Protein AF-A0A0A3IX57-F1 (afdb_monomer_lite)

Foldseek 3Di:
DAPPDDPCVVVVVVCVVVVPDDDYDHDPAAPDWDWDAADVVVPRHGIGTAQEHEHEAAAVCVVVVCVDPVNVVPVVVNCVVCVVGRYHYYYNHPCRVVD

Secondary structure (DSSP, 8-state):
--TT--S-HHHHHHHHHHT--------SS-SEEEEEPPBTTTTB-S-EEEEEEEEEES-HHHHHHTTSTTTTHHHHHHHHHHTTS-EEEEE--TTTT--

pLDDT: mean 89.58, std 8.58, range [55.81, 98.0]

Sequence (99 aa):
MDTREKVNDHILSYFQQKKIPYLIRGLKTGDYGCMIPANEELGIKRDIYLSSRIERKAHIDEITGNLQKDTKTAFENELIRSKDIPFTLIVEDQDGYGK

Organism: NCBI:txid1220589

Structure (mmCIF, N/CA/C/O backbone):
data_AF-A0A0A3IX57-F1
#
_entry.id   AF-A0A0A3IX57-F1
#
loop_
_atom_site.group_PDB
_atom_site.id
_atom_site.type_symbol
_atom_site.label_atom_id
_atom_site.label_alt_id
_atom_site.label_comp_id
_atom_site.label_asym_id
_atom_site.label_entity_id
_atom_site.label_seq_id
_atom_site.pdbx_PDB_ins_code
_atom_site.Cartn_x
_atom_site.Cartn_y
_atom_site.Cartn_z
_atom_site.occupancy
_atom_site.B_iso_or_equiv
_atom_site.auth_seq_id
_atom_site.auth_comp_id
_atom_site.auth_asym_id
_atom_site.auth_atom_id
_atom_site.pdbx_PDB_model_num
ATOM 1 N N . MET A 1 1 ? -7.888 0.432 -2.168 1.00 94.06 1 MET A N 1
ATOM 2 C CA . MET A 1 1 ? -7.143 0.211 -3.418 1.00 94.06 1 MET A CA 1
ATOM 3 C C . MET A 1 1 ? -7.237 1.471 -4.251 1.00 94.06 1 MET A C 1
ATOM 5 O O . MET A 1 1 ? -8.336 2.015 -4.354 1.00 94.06 1 MET A O 1
ATOM 9 N N . ASP A 1 2 ? -6.108 1.960 -4.754 1.00 95.06 2 ASP A N 1
ATOM 10 C CA . ASP A 1 2 ? -6.044 3.130 -5.624 1.00 95.06 2 ASP A CA 1
ATOM 11 C C . ASP A 1 2 ? -6.783 2.861 -6.938 1.00 95.06 2 ASP A C 1
ATOM 13 O O . ASP A 1 2 ? -6.747 1.762 -7.483 1.00 95.06 2 ASP A O 1
ATOM 17 N N . THR A 1 3 ? -7.478 3.873 -7.448 1.00 93.31 3 THR A N 1
ATOM 18 C CA . THR A 1 3 ? -8.233 3.794 -8.708 1.00 93.31 3 THR A CA 1
ATOM 19 C C . THR A 1 3 ? -7.352 3.621 -9.946 1.00 93.31 3 THR A C 1
ATOM 21 O O . THR A 1 3 ? -7.867 3.279 -11.006 1.00 93.31 3 THR A O 1
ATOM 24 N N . ARG A 1 4 ? -6.055 3.929 -9.847 1.00 91.31 4 ARG A N 1
ATOM 25 C CA . ARG A 1 4 ? -5.085 3.857 -10.945 1.00 91.31 4 ARG A CA 1
ATOM 26 C C . ARG A 1 4 ? -4.392 2.499 -11.027 1.00 91.31 4 ARG A C 1
ATOM 28 O O . ARG A 1 4 ? -3.751 2.252 -12.044 1.00 91.31 4 ARG A O 1
ATOM 35 N N . GLU A 1 5 ? -4.545 1.635 -10.024 1.00 89.06 5 GLU A N 1
ATOM 36 C CA . GLU A 1 5 ? -3.998 0.279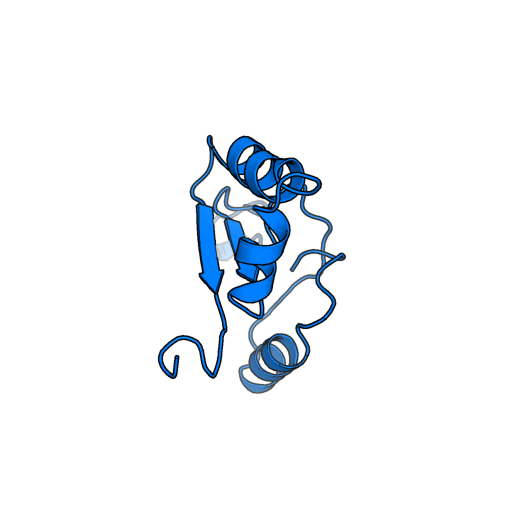 -10.063 1.00 89.06 5 GLU A CA 1
ATOM 37 C C . GLU A 1 5 ? -4.784 -0.556 -11.084 1.00 89.06 5 GLU A C 1
ATOM 39 O O . GLU A 1 5 ? -5.992 -0.756 -10.936 1.00 89.06 5 GLU A O 1
ATOM 44 N N . LYS A 1 6 ? -4.108 -1.013 -12.146 1.00 82.38 6 LYS A N 1
ATOM 45 C CA . LYS A 1 6 ? -4.748 -1.702 -13.286 1.00 82.38 6 LYS A CA 1
ATOM 46 C C . LYS A 1 6 ? -4.532 -3.211 -13.309 1.00 82.38 6 LYS A C 1
ATOM 48 O O . LYS A 1 6 ? -5.358 -3.915 -13.872 1.00 82.38 6 LYS A O 1
ATOM 53 N N . VAL A 1 7 ? -3.434 -3.704 -12.736 1.00 86.19 7 VAL A N 1
ATOM 54 C CA . VAL A 1 7 ? -3.052 -5.126 -12.784 1.00 86.19 7 VAL A CA 1
ATOM 55 C C . VAL A 1 7 ? -3.206 -5.731 -11.388 1.00 86.19 7 VAL A C 1
ATOM 57 O O . VAL A 1 7 ? -2.226 -6.056 -10.723 1.00 86.19 7 VAL A O 1
ATOM 60 N N . ASN A 1 8 ? -4.455 -5.827 -10.923 1.00 89.25 8 ASN A N 1
ATOM 61 C CA . ASN A 1 8 ? -4.805 -6.266 -9.564 1.00 89.25 8 ASN A CA 1
ATOM 62 C C . ASN A 1 8 ? -5.845 -7.397 -9.513 1.00 89.25 8 ASN A C 1
ATOM 64 O O . ASN A 1 8 ? -6.335 -7.720 -8.428 1.00 89.25 8 ASN A O 1
ATOM 68 N N . ASP A 1 9 ? -6.180 -8.009 -10.651 1.00 92.62 9 ASP A N 1
ATOM 69 C CA . ASP A 1 9 ? -7.244 -9.015 -10.744 1.00 92.62 9 ASP A CA 1
ATOM 70 C C . ASP A 1 9 ? -7.015 -10.203 -9.803 1.00 92.62 9 ASP A C 1
ATOM 72 O O . ASP A 1 9 ? -7.956 -10.690 -9.173 1.00 92.62 9 ASP A O 1
ATOM 76 N N . HIS A 1 10 ? -5.766 -10.653 -9.642 1.00 92.94 10 HIS A N 1
ATOM 77 C CA . HIS A 1 10 ? -5.406 -11.731 -8.715 1.00 92.94 10 HIS A CA 1
ATOM 78 C C . HIS A 1 10 ? -5.640 -11.340 -7.252 1.00 92.94 10 HIS A C 1
ATOM 80 O O . HIS A 1 10 ? -6.123 -12.154 -6.464 1.00 92.94 10 HIS A O 1
ATOM 86 N N . ILE A 1 11 ? -5.375 -10.083 -6.893 1.00 93.56 11 ILE A N 1
ATOM 87 C CA . ILE A 1 11 ? -5.601 -9.547 -5.544 1.00 93.56 11 ILE A CA 1
ATOM 88 C C . ILE A 1 11 ? -7.099 -9.404 -5.273 1.00 93.56 11 ILE A C 1
ATOM 90 O O . ILE A 1 11 ? -7.581 -9.828 -4.221 1.00 93.56 11 ILE A O 1
ATOM 94 N N . LEU A 1 12 ? -7.859 -8.858 -6.226 1.00 93.62 12 LEU A N 1
ATOM 95 C CA . LEU A 1 12 ? -9.315 -8.742 -6.112 1.00 93.62 12 LEU A CA 1
ATOM 96 C C . LEU A 1 12 ? -9.982 -10.114 -6.023 1.00 93.62 12 LEU A C 1
ATOM 98 O O . LEU A 1 12 ? -10.840 -10.321 -5.162 1.00 93.62 12 LEU A O 1
ATOM 102 N N . SER A 1 13 ? -9.541 -11.068 -6.843 1.00 96.31 13 SER A N 1
ATOM 103 C CA . SER A 1 13 ? -10.008 -12.456 -6.796 1.00 96.31 13 SER A CA 1
ATOM 104 C C . SER A 1 13 ? -9.742 -13.080 -5.426 1.00 96.31 13 SER A C 1
ATOM 106 O O . SER A 1 13 ? -10.622 -13.730 -4.858 1.00 96.31 13 SER A O 1
ATOM 108 N N . TYR A 1 14 ? -8.563 -12.834 -4.846 1.00 96.50 14 TYR A N 1
ATOM 109 C CA . TYR A 1 14 ? -8.233 -13.294 -3.499 1.00 96.50 14 TYR A CA 1
ATOM 110 C C . TYR A 1 14 ? -9.130 -12.653 -2.430 1.00 96.50 14 TYR A C 1
ATOM 112 O O . TYR A 1 14 ? -9.666 -13.358 -1.571 1.00 96.50 14 TYR A O 1
ATOM 120 N N . PHE A 1 15 ? -9.359 -11.336 -2.493 1.00 96.12 15 PHE A N 1
ATOM 121 C CA . PHE A 1 15 ? -10.260 -10.651 -1.562 1.00 96.12 15 PHE A CA 1
ATOM 122 C C . PHE A 1 15 ? -11.682 -11.198 -1.640 1.00 96.12 15 PHE A C 1
ATOM 124 O O . PHE A 1 15 ? -12.279 -11.483 -0.603 1.00 96.12 15 PHE A O 1
ATOM 131 N N . GLN A 1 16 ? -12.203 -11.427 -2.844 1.00 96.06 16 GLN A N 1
ATOM 132 C CA . GLN A 1 16 ? -13.523 -12.024 -3.044 1.00 96.06 16 GLN A CA 1
ATOM 133 C C . GLN A 1 16 ? -13.587 -13.452 -2.489 1.00 96.06 16 GLN A C 1
ATOM 135 O O . GLN A 1 16 ? -14.490 -13.768 -1.713 1.00 96.06 16 GLN A O 1
ATOM 140 N N . GLN A 1 17 ? -12.598 -14.295 -2.809 1.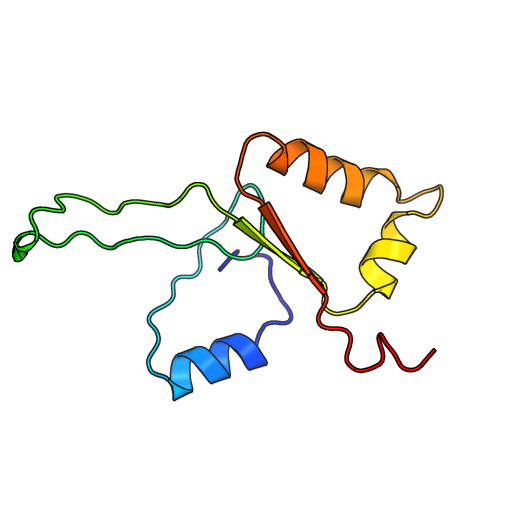00 98.00 17 GLN A N 1
ATOM 141 C CA . GLN A 1 17 ? -12.524 -15.677 -2.326 1.00 98.00 17 GLN A CA 1
ATOM 142 C C . GLN A 1 17 ? -12.512 -15.744 -0.793 1.00 98.00 17 GLN A C 1
ATOM 144 O O . GLN A 1 17 ? -13.170 -16.597 -0.194 1.00 98.00 17 GLN A O 1
ATOM 149 N N . LYS A 1 18 ? -11.764 -14.845 -0.147 1.00 97.88 18 LYS A N 1
ATOM 150 C CA . LYS A 1 18 ? -11.623 -14.790 1.314 1.00 97.88 18 LYS A CA 1
ATOM 151 C C . LYS A 1 18 ? -12.666 -13.910 1.999 1.00 97.88 18 LYS A C 1
ATOM 153 O O . LYS A 1 18 ? -12.640 -13.810 3.222 1.00 97.88 18 LYS A O 1
ATOM 158 N N . LYS A 1 19 ? -13.588 -13.308 1.239 1.00 97.19 19 LYS A N 1
ATOM 159 C CA . LYS A 1 19 ? -14.593 -12.350 1.730 1.00 97.19 19 LYS A CA 1
ATOM 160 C C . LYS A 1 19 ? -13.961 -11.194 2.518 1.00 97.19 19 LYS A C 1
ATOM 162 O O . LYS A 1 19 ? -14.512 -10.737 3.516 1.00 97.19 19 LYS A O 1
ATOM 167 N N . ILE A 1 20 ? -12.790 -10.737 2.077 1.00 96.25 20 ILE A N 1
ATOM 168 C CA . ILE A 1 20 ? -12.098 -9.587 2.656 1.00 96.25 20 ILE A CA 1
ATOM 169 C C . ILE A 1 20 ? -12.763 -8.323 2.100 1.00 96.25 20 ILE A C 1
ATOM 171 O O . ILE A 1 20 ? -12.784 -8.142 0.880 1.00 96.25 20 ILE A O 1
ATOM 175 N N . PRO A 1 21 ? -13.312 -7.443 2.953 1.00 94.94 21 PRO A N 1
ATOM 176 C CA . PRO A 1 21 ? -13.899 -6.197 2.493 1.00 94.94 21 PRO A CA 1
ATOM 177 C C . PRO A 1 21 ? -12.811 -5.282 1.929 1.00 94.94 21 PRO A C 1
ATOM 179 O O . PRO A 1 21 ? -11.741 -5.118 2.517 1.00 94.94 21 PRO A O 1
ATOM 182 N N . TYR A 1 22 ? -13.099 -4.656 0.795 1.00 95.19 22 TYR A N 1
ATOM 183 C CA . TYR A 1 22 ? -12.210 -3.690 0.167 1.00 95.19 22 TYR A CA 1
ATOM 184 C C . TYR A 1 22 ? -13.006 -2.529 -0.422 1.00 95.19 22 TYR A C 1
ATOM 186 O O . TYR A 1 22 ? -14.203 -2.627 -0.682 1.00 95.19 22 TYR A O 1
ATOM 194 N N . LEU A 1 23 ? -12.307 -1.421 -0.646 1.00 94.25 23 LEU A N 1
ATOM 195 C CA . LEU A 1 23 ? -12.842 -0.228 -1.288 1.00 94.25 23 LEU A CA 1
ATOM 196 C C . LEU A 1 23 ? -11.884 0.268 -2.364 1.00 94.25 23 LEU A C 1
ATOM 198 O O . LEU A 1 23 ? -10.658 0.187 -2.216 1.00 94.25 23 LEU A O 1
ATOM 202 N N . ILE A 1 24 ? -12.456 0.821 -3.426 1.00 94.12 24 ILE A N 1
ATOM 203 C CA . ILE A 1 24 ? -11.719 1.485 -4.497 1.00 94.12 24 ILE A CA 1
ATOM 204 C C . ILE A 1 24 ? -11.828 2.991 -4.258 1.00 94.12 24 ILE A C 1
ATOM 206 O O . ILE A 1 24 ? -12.927 3.531 -4.141 1.00 94.12 24 ILE A O 1
ATOM 210 N N . ARG A 1 25 ? -10.689 3.672 -4.129 1.00 93.31 25 ARG A N 1
ATOM 211 C CA . ARG A 1 25 ? -10.616 5.108 -3.838 1.00 93.31 25 ARG A CA 1
ATOM 212 C C . ARG A 1 25 ? -9.300 5.668 -4.349 1.00 93.31 25 ARG A C 1
ATOM 214 O O . ARG A 1 25 ? -8.263 5.075 -4.092 1.00 93.31 25 ARG A O 1
ATOM 221 N N . GLY A 1 26 ? -9.329 6.838 -4.981 1.00 93.62 26 GLY A N 1
ATOM 222 C CA . GLY A 1 26 ? -8.104 7.548 -5.346 1.00 93.62 26 GLY A CA 1
ATOM 223 C C . GLY A 1 26 ? -7.267 7.898 -4.112 1.00 93.62 26 GLY A C 1
ATOM 224 O O . GLY A 1 26 ? -7.754 8.545 -3.178 1.00 93.62 26 GLY A O 1
ATOM 225 N N . LEU A 1 27 ? -6.010 7.470 -4.107 1.00 91.81 27 LEU A N 1
ATOM 226 C CA . LEU A 1 27 ? -4.998 7.810 -3.119 1.00 91.81 27 LEU A CA 1
ATOM 227 C C . LEU A 1 27 ? -4.040 8.837 -3.732 1.00 91.81 27 LEU A C 1
ATOM 229 O O . LEU A 1 27 ? -3.820 8.890 -4.937 1.00 91.81 27 LEU A O 1
ATOM 233 N N . LYS A 1 28 ? -3.458 9.700 -2.896 1.00 88.50 28 LYS A N 1
ATOM 234 C CA . LYS A 1 28 ? -2.421 10.639 -3.363 1.00 88.50 28 LYS A CA 1
ATOM 235 C C . LYS A 1 28 ? -1.064 9.946 -3.559 1.00 88.50 28 LYS A C 1
ATOM 237 O O . LYS A 1 28 ? -0.296 10.358 -4.424 1.00 88.50 28 LYS A O 1
ATOM 242 N N . THR A 1 29 ? -0.807 8.897 -2.776 1.00 90.69 29 THR A N 1
ATOM 243 C CA . THR A 1 29 ? 0.447 8.130 -2.715 1.00 90.69 29 THR A CA 1
ATOM 244 C C . THR A 1 29 ? 0.129 6.686 -2.322 1.00 90.69 29 THR A C 1
ATOM 246 O O . THR A 1 29 ? -0.721 6.496 -1.441 1.00 90.69 29 THR A O 1
ATOM 249 N N . GLY A 1 30 ? 0.831 5.712 -2.912 1.00 92.75 30 GLY A N 1
ATOM 250 C CA . GLY A 1 30 ? 0.618 4.280 -2.696 1.00 92.75 30 GLY A CA 1
ATOM 251 C C . GLY A 1 30 ? -0.561 3.712 -3.486 1.00 92.75 30 GLY A C 1
ATOM 252 O O . GLY A 1 30 ? -1.518 4.430 -3.784 1.00 92.75 30 GLY A O 1
ATOM 253 N N . ASP A 1 31 ? -0.527 2.404 -3.722 1.00 94.69 31 ASP A N 1
ATOM 254 C CA . ASP A 1 31 ? -1.582 1.644 -4.406 1.00 94.69 31 ASP A CA 1
ATOM 255 C C . ASP A 1 31 ? -2.590 1.055 -3.415 1.00 94.69 31 ASP A C 1
ATOM 257 O O . ASP A 1 31 ? -3.790 0.932 -3.690 1.00 94.69 31 ASP A O 1
ATOM 261 N N . TYR A 1 32 ? -2.136 0.737 -2.201 1.00 95.81 32 TYR A N 1
ATOM 262 C CA . TYR A 1 32 ? -2.989 0.198 -1.150 1.00 95.81 32 TYR A CA 1
ATOM 263 C C . TYR A 1 32 ? -2.831 0.972 0.153 1.00 95.81 32 TYR A C 1
ATOM 265 O O . TYR A 1 32 ? -1.760 1.424 0.557 1.00 95.81 32 TYR A O 1
ATOM 273 N N . GLY A 1 33 ? -3.958 1.110 0.836 1.00 95.38 33 GLY A N 1
ATOM 274 C CA . GLY A 1 33 ? -4.060 1.651 2.178 1.00 95.38 33 GLY A CA 1
ATOM 275 C C . GLY A 1 33 ? -5.129 0.878 2.933 1.00 95.38 33 GLY A C 1
ATOM 276 O O . GLY A 1 33 ? -5.895 0.116 2.340 1.00 95.38 33 GLY A O 1
ATOM 277 N N . CYS A 1 34 ? -5.184 1.092 4.239 1.00 95.31 34 CYS A N 1
ATOM 278 C CA . CYS A 1 34 ? -6.139 0.436 5.117 1.00 95.31 34 CYS A CA 1
ATOM 279 C C . CYS A 1 34 ? -7.001 1.481 5.827 1.00 95.31 34 CYS A C 1
ATOM 281 O O . CYS A 1 34 ? -6.556 2.604 6.099 1.00 95.31 34 CYS A O 1
ATOM 283 N N . MET A 1 35 ? -8.239 1.103 6.122 1.00 95.56 35 MET A N 1
ATOM 284 C CA . MET A 1 35 ? -9.114 1.872 6.985 1.00 95.56 35 MET A CA 1
ATOM 285 C C . MET A 1 35 ? -9.799 0.963 7.991 1.00 95.56 35 MET A C 1
ATOM 287 O O . MET A 1 35 ? -10.100 -0.193 7.698 1.00 95.56 35 MET A O 1
ATOM 291 N N . ILE A 1 36 ? -10.078 1.525 9.156 1.00 95.50 36 ILE A N 1
ATOM 292 C CA . ILE A 1 36 ? -10.945 0.921 10.155 1.00 95.50 36 ILE A CA 1
ATOM 293 C C . ILE A 1 36 ? -12.320 1.574 9.971 1.00 95.50 36 ILE A C 1
ATOM 295 O O . ILE A 1 36 ? -12.399 2.805 10.064 1.00 95.50 36 ILE A O 1
ATOM 299 N N . PRO A 1 37 ? -13.376 0.805 9.655 1.00 95.88 37 PRO A N 1
ATOM 300 C CA . PRO A 1 37 ? -14.712 1.361 9.488 1.00 95.88 37 PRO A CA 1
ATOM 301 C C . PRO A 1 37 ? -15.250 1.892 10.818 1.00 95.88 37 PRO A C 1
ATOM 303 O O . PRO A 1 37 ? -14.877 1.404 11.890 1.00 95.88 37 PRO A O 1
ATOM 306 N N . ALA A 1 38 ? -16.149 2.872 10.745 1.00 96.62 38 ALA A N 1
ATOM 307 C CA . ALA A 1 38 ? -16.940 3.270 11.900 1.00 96.62 38 ALA A CA 1
ATOM 308 C C . ALA A 1 38 ? -17.663 2.054 12.510 1.00 96.62 38 ALA A C 1
ATOM 310 O O . ALA A 1 38 ? -18.196 1.200 11.801 1.00 96.62 38 ALA A O 1
ATOM 311 N N . ASN A 1 39 ? -17.669 1.982 13.835 1.00 96.81 39 ASN A N 1
ATOM 312 C CA . ASN A 1 39 ? -18.338 0.948 14.607 1.00 96.81 39 ASN A CA 1
ATOM 313 C C . ASN A 1 39 ? -18.732 1.537 15.969 1.00 96.81 39 ASN A C 1
ATOM 315 O O . ASN A 1 39 ? -17.885 1.705 16.848 1.00 96.81 39 ASN A O 1
ATOM 319 N N . GLU A 1 40 ? -20.012 1.872 16.131 1.00 95.12 40 GLU A N 1
ATOM 320 C CA . GLU A 1 40 ? -20.530 2.497 17.352 1.00 95.12 40 GLU A CA 1
ATOM 321 C C . GLU A 1 40 ? -20.438 1.581 18.576 1.00 95.12 40 GLU A C 1
ATOM 323 O O . GLU A 1 40 ? -20.120 2.066 19.661 1.00 95.12 40 GLU A O 1
ATOM 328 N N . GLU A 1 41 ? -20.627 0.268 18.401 1.00 96.81 41 GLU A N 1
ATOM 329 C CA . GLU A 1 41 ? -20.529 -0.723 19.483 1.00 96.81 41 GLU A CA 1
ATOM 330 C C . GLU A 1 41 ? -19.125 -0.746 20.101 1.00 96.81 41 GLU A C 1
ATOM 332 O O . GLU A 1 41 ? -18.968 -0.898 21.310 1.00 96.81 41 GLU A O 1
ATOM 337 N N . LEU A 1 42 ? -18.098 -0.533 19.273 1.00 95.50 42 LEU A N 1
ATOM 338 C CA . LEU A 1 42 ? -16.698 -0.434 19.694 1.00 95.50 42 LEU A CA 1
ATOM 339 C C . LEU A 1 42 ? -16.252 1.011 19.985 1.00 95.50 42 LEU A C 1
ATOM 341 O O . LEU A 1 42 ? -15.070 1.257 20.228 1.00 95.50 42 LEU A O 1
ATOM 345 N N . GLY A 1 43 ? -17.165 1.988 19.944 1.00 96.19 43 GLY A N 1
ATOM 346 C CA . GLY A 1 43 ? -16.876 3.403 20.201 1.00 96.19 43 GLY A CA 1
ATOM 347 C C . GLY A 1 43 ? -16.149 4.143 19.066 1.00 96.19 43 GLY A C 1
ATOM 348 O O . GLY A 1 43 ? -15.708 5.282 19.247 1.00 96.19 43 GLY A O 1
ATOM 349 N N . ILE A 1 44 ? -16.033 3.542 17.880 1.00 96.50 44 ILE A N 1
ATOM 350 C CA . ILE A 1 44 ? -15.384 4.125 16.701 1.00 96.50 44 ILE A CA 1
ATOM 351 C C . ILE A 1 44 ? -16.417 4.948 15.923 1.00 96.50 44 ILE A C 1
ATOM 353 O O . ILE A 1 44 ? -17.122 4.452 15.052 1.00 96.50 44 ILE A O 1
ATOM 357 N N . LYS A 1 45 ? -16.502 6.244 16.224 1.00 96.44 45 LYS A N 1
ATOM 358 C CA . LYS A 1 45 ? -17.554 7.138 15.693 1.00 96.44 45 LYS A CA 1
ATOM 359 C C . LYS A 1 45 ? -17.434 7.501 14.207 1.00 96.44 45 LYS A C 1
ATOM 361 O O . LYS A 1 45 ? -18.313 8.164 13.670 1.00 96.44 45 LYS A O 1
ATOM 366 N N . ARG A 1 46 ? -16.313 7.180 13.563 1.00 96.31 46 ARG A N 1
ATOM 367 C CA . ARG A 1 46 ? -16.035 7.531 12.165 1.00 96.31 46 ARG A CA 1
ATOM 368 C C . ARG A 1 46 ? -15.002 6.594 11.578 1.00 96.31 46 ARG A C 1
ATOM 370 O O . ARG A 1 46 ? -14.192 6.034 12.309 1.00 96.31 46 ARG A O 1
ATOM 377 N N . ASP A 1 47 ? -14.960 6.552 10.260 1.00 96.44 47 ASP A N 1
ATOM 378 C CA . ASP A 1 47 ? -13.902 5.885 9.520 1.00 96.44 47 ASP A CA 1
ATOM 379 C C . ASP A 1 47 ? -12.522 6.458 9.873 1.00 96.44 47 ASP A C 1
ATOM 381 O O . ASP A 1 47 ? -12.285 7.675 9.822 1.00 96.44 47 ASP A O 1
ATOM 385 N N . ILE A 1 48 ? -11.591 5.569 10.210 1.00 96.19 48 ILE A N 1
ATOM 386 C CA . ILE A 1 48 ? -10.202 5.907 10.510 1.00 96.19 48 ILE A CA 1
ATOM 387 C C . ILE A 1 48 ? -9.338 5.397 9.366 1.00 96.19 48 ILE A C 1
ATOM 389 O O . ILE A 1 48 ? -9.114 4.199 9.216 1.00 96.19 48 ILE A O 1
ATOM 393 N N . TYR A 1 49 ? -8.822 6.321 8.562 1.00 94.31 49 TYR A N 1
ATOM 394 C CA . TYR A 1 49 ? -7.874 6.006 7.501 1.00 94.31 49 TYR A CA 1
ATOM 395 C C . TYR A 1 49 ? -6.465 5.985 8.076 1.00 94.31 49 TYR A C 1
ATOM 397 O O . TYR A 1 49 ? -6.002 6.988 8.622 1.00 94.31 49 TYR A O 1
ATOM 405 N N . LEU A 1 50 ? -5.777 4.855 7.935 1.00 94.56 50 LEU A N 1
ATOM 406 C CA . LEU A 1 50 ? -4.392 4.742 8.373 1.00 94.56 50 LEU A CA 1
ATOM 407 C C . LEU A 1 50 ? -3.487 5.546 7.433 1.00 94.56 50 LEU A C 1
ATOM 409 O O . LEU A 1 50 ? -3.762 5.658 6.233 1.00 94.56 50 LEU A O 1
ATOM 413 N N . SER A 1 51 ? -2.412 6.123 7.968 1.00 93.19 51 SER A N 1
ATOM 414 C CA . SER A 1 51 ? -1.415 6.852 7.173 1.00 93.19 51 SER A CA 1
ATOM 415 C C . SER A 1 51 ? -0.551 5.908 6.338 1.00 93.19 51 SER A C 1
ATOM 417 O O . SER A 1 51 ? -0.105 6.306 5.266 1.00 93.19 51 SER A O 1
ATOM 419 N N . SER A 1 52 ? -0.370 4.662 6.790 1.00 94.38 52 SER A N 1
ATOM 420 C CA . SER A 1 52 ? 0.481 3.678 6.128 1.00 94.38 52 SER A CA 1
ATOM 421 C C . SER A 1 52 ? 0.031 3.371 4.702 1.00 94.38 52 SER A C 1
ATOM 423 O O . SER A 1 52 ? -1.172 3.276 4.418 1.00 94.38 52 SER A O 1
ATOM 425 N N . ARG A 1 53 ? 0.997 3.193 3.804 1.00 95.25 53 ARG A N 1
ATOM 426 C CA . ARG A 1 53 ? 0.762 2.877 2.394 1.00 95.25 53 ARG A CA 1
ATOM 427 C C . ARG A 1 53 ? 1.618 1.710 1.939 1.00 95.25 53 ARG A C 1
ATOM 429 O O . ARG A 1 53 ? 2.758 1.562 2.371 1.00 95.25 53 ARG A O 1
ATOM 436 N N . ILE A 1 54 ? 1.043 0.921 1.044 1.00 95.56 54 ILE A N 1
ATOM 437 C CA . ILE A 1 54 ? 1.751 -0.094 0.278 1.00 95.56 54 ILE A CA 1
ATOM 438 C C . ILE A 1 54 ? 1.803 0.392 -1.166 1.00 95.56 54 ILE A C 1
ATOM 440 O O . ILE A 1 54 ? 0.773 0.767 -1.727 1.00 95.56 54 ILE A O 1
ATOM 444 N N . GLU A 1 55 ? 2.996 0.379 -1.734 1.00 94.12 55 GLU A N 1
ATOM 445 C CA . GLU A 1 55 ? 3.250 0.522 -3.163 1.00 94.12 55 GLU A CA 1
ATOM 446 C C . GLU A 1 55 ? 3.570 -0.860 -3.717 1.00 94.12 55 GLU A C 1
ATOM 448 O O . GLU A 1 55 ? 4.402 -1.578 -3.151 1.00 94.12 55 GLU A O 1
ATOM 453 N N . ARG A 1 56 ? 2.906 -1.241 -4.800 1.00 93.56 56 ARG A N 1
ATOM 454 C CA . ARG A 1 56 ? 3.091 -2.528 -5.455 1.00 93.56 56 ARG A CA 1
ATOM 455 C C . ARG A 1 56 ? 3.732 -2.292 -6.815 1.00 93.56 56 ARG A C 1
ATOM 457 O O . ARG A 1 56 ? 3.251 -1.491 -7.601 1.00 93.56 56 ARG A O 1
ATOM 464 N N . LYS A 1 57 ? 4.790 -3.037 -7.116 1.00 90.56 57 LYS A N 1
ATOM 465 C CA . LYS A 1 57 ? 5.347 -3.146 -8.469 1.00 90.56 57 LYS A CA 1
ATOM 466 C C . LYS A 1 57 ? 5.204 -4.591 -8.923 1.00 90.56 57 LYS A C 1
ATOM 468 O O . LYS A 1 57 ? 5.527 -5.503 -8.158 1.00 90.56 57 LYS A O 1
ATOM 473 N N . ALA A 1 58 ? 4.696 -4.815 -10.133 1.00 88.56 58 ALA A N 1
ATOM 474 C CA . ALA A 1 58 ? 4.466 -6.172 -10.619 1.00 88.56 58 ALA A CA 1
ATOM 475 C C . ALA A 1 58 ? 5.787 -6.874 -10.964 1.00 88.56 58 ALA A C 1
ATOM 477 O O . ALA A 1 58 ? 5.886 -8.082 -10.808 1.00 88.56 58 ALA A O 1
ATOM 478 N N . HIS A 1 59 ? 6.814 -6.123 -11.373 1.00 87.88 59 HIS A N 1
ATOM 479 C CA . HIS A 1 59 ? 8.128 -6.666 -11.732 1.00 87.88 59 HIS A CA 1
ATOM 480 C C . HIS A 1 59 ? 9.264 -5.739 -11.283 1.00 87.88 59 HIS A C 1
ATOM 482 O O . HIS A 1 59 ? 9.077 -4.523 -11.177 1.00 87.88 59 HIS A O 1
ATOM 488 N N . ILE A 1 60 ? 10.474 -6.282 -11.078 1.00 88.12 60 ILE A N 1
ATOM 489 C CA . ILE A 1 60 ? 11.659 -5.461 -10.755 1.00 88.12 60 ILE A CA 1
ATOM 490 C C . ILE A 1 60 ? 12.010 -4.495 -11.895 1.00 88.12 60 ILE A C 1
ATOM 492 O O . ILE A 1 60 ? 12.549 -3.407 -11.671 1.00 88.12 60 ILE A O 1
ATOM 496 N N . ASP A 1 61 ? 11.654 -4.875 -13.121 1.00 86.81 61 ASP A N 1
ATOM 497 C CA . ASP A 1 61 ? 11.908 -4.111 -14.334 1.00 86.81 61 ASP A CA 1
ATOM 498 C C . ASP A 1 61 ? 11.175 -2.753 -14.333 1.00 86.81 61 ASP A C 1
ATOM 500 O O . ASP A 1 61 ? 11.674 -1.792 -14.915 1.00 86.81 61 ASP A O 1
ATOM 504 N N . GLU A 1 62 ? 10.066 -2.607 -13.595 1.00 82.88 62 GLU A N 1
ATOM 505 C CA . GLU A 1 62 ? 9.400 -1.308 -13.408 1.00 82.88 62 GLU A CA 1
ATOM 506 C C . GLU A 1 62 ? 10.255 -0.330 -12.597 1.00 82.88 62 GLU A C 1
ATOM 508 O O . GLU A 1 62 ? 10.295 0.868 -12.878 1.00 82.88 62 GLU A O 1
ATOM 513 N N . ILE A 1 63 ? 10.964 -0.834 -11.586 1.00 85.94 63 ILE A N 1
ATOM 514 C CA . ILE A 1 63 ? 11.855 -0.012 -10.767 1.00 85.94 63 ILE A CA 1
ATOM 515 C C . ILE A 1 63 ? 13.101 0.328 -11.580 1.00 85.94 63 ILE A C 1
ATOM 517 O O . ILE A 1 63 ? 13.469 1.496 -11.677 1.00 85.94 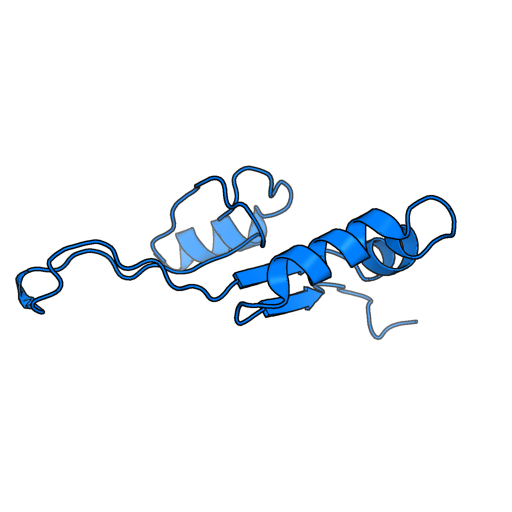63 ILE A O 1
ATOM 521 N N . THR A 1 64 ? 13.737 -0.667 -12.205 1.00 85.12 64 THR A N 1
ATOM 522 C CA . THR A 1 64 ? 14.968 -0.434 -12.980 1.00 85.12 64 THR A CA 1
ATOM 523 C C . THR A 1 64 ? 14.721 0.452 -14.203 1.00 85.12 64 THR A C 1
ATOM 525 O O . THR A 1 64 ? 15.529 1.339 -14.482 1.00 85.12 64 THR A O 1
ATOM 528 N N . GLY A 1 65 ? 13.583 0.291 -14.885 1.00 82.38 65 GLY A N 1
ATOM 529 C CA . GLY A 1 65 ? 13.152 1.144 -15.990 1.00 82.38 65 GLY A CA 1
ATOM 530 C C . GLY A 1 65 ? 12.938 2.594 -15.563 1.00 82.38 65 GLY A C 1
ATOM 531 O O . GLY A 1 65 ? 13.337 3.505 -16.283 1.00 82.38 65 GLY A O 1
ATOM 532 N N . ASN A 1 66 ? 12.408 2.824 -14.359 1.00 79.19 66 ASN A N 1
ATOM 533 C CA . ASN A 1 66 ? 12.240 4.158 -13.776 1.00 79.19 66 ASN A CA 1
ATOM 534 C C . ASN A 1 66 ? 13.513 4.732 -13.141 1.00 79.19 66 ASN A C 1
ATOM 536 O O . ASN A 1 66 ? 13.467 5.842 -12.629 1.00 79.19 66 ASN A O 1
ATOM 540 N N . LEU A 1 67 ? 14.638 4.012 -13.156 1.00 78.94 67 LEU A N 1
ATOM 541 C CA . LEU A 1 67 ? 15.950 4.507 -12.717 1.00 78.94 67 LEU A CA 1
ATOM 542 C C . LEU A 1 67 ? 16.864 4.880 -13.897 1.00 78.94 67 LEU A C 1
ATOM 544 O O . LEU A 1 67 ? 17.989 5.344 -13.688 1.00 78.94 67 LEU A O 1
ATOM 548 N N . GLN A 1 68 ? 16.395 4.705 -15.136 1.00 78.25 68 GLN A N 1
ATOM 549 C CA . GLN A 1 68 ? 17.108 5.131 -16.340 1.00 78.25 68 GLN A CA 1
ATOM 550 C C . GLN A 1 68 ? 17.167 6.667 -16.427 1.00 78.25 68 GLN A C 1
ATOM 552 O O . GLN A 1 68 ? 16.339 7.373 -15.847 1.00 78.25 68 GLN A O 1
ATOM 557 N N . LYS A 1 69 ? 18.173 7.203 -17.140 1.00 63.59 69 LYS A N 1
ATOM 558 C CA . LYS A 1 69 ? 18.504 8.646 -17.156 1.00 63.59 69 LYS A CA 1
ATOM 559 C C . LYS A 1 69 ? 17.308 9.564 -17.440 1.00 63.59 69 LYS A C 1
ATOM 561 O O . LYS A 1 69 ? 17.245 10.637 -16.848 1.00 63.59 69 LYS A O 1
ATOM 566 N N . ASP A 1 70 ? 16.368 9.126 -18.273 1.00 68.31 70 ASP A N 1
ATOM 567 C CA . ASP A 1 70 ? 15.262 9.960 -18.756 1.00 68.31 70 ASP A CA 1
ATOM 568 C C . ASP A 1 70 ? 13.947 9.777 -17.964 1.00 68.31 70 ASP A C 1
ATOM 570 O O . ASP A 1 70 ? 13.017 10.565 -18.117 1.00 68.31 70 ASP A O 1
ATOM 574 N N . THR A 1 71 ? 13.867 8.778 -17.076 1.00 68.44 71 THR A N 1
ATOM 575 C CA . THR A 1 71 ? 12.659 8.406 -16.299 1.00 68.44 71 THR A CA 1
ATOM 576 C C . THR A 1 71 ? 12.868 8.443 -14.780 1.00 68.44 71 THR A C 1
ATOM 578 O O . THR A 1 71 ? 11.901 8.304 -14.026 1.00 68.44 71 THR A O 1
ATOM 581 N N . LYS A 1 72 ? 14.106 8.714 -14.329 1.00 67.50 72 L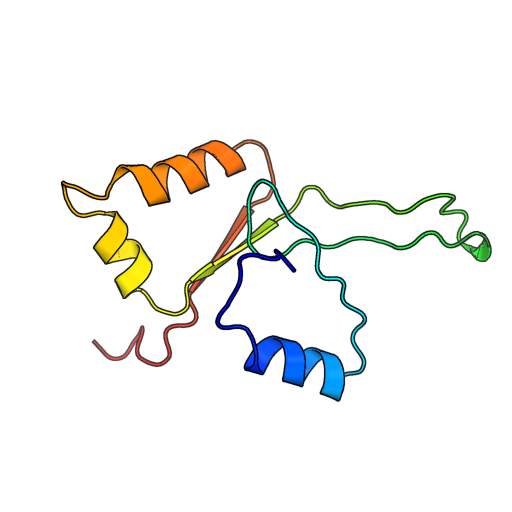YS A N 1
ATOM 582 C CA . LYS A 1 72 ? 14.570 8.716 -12.924 1.00 67.50 72 LYS A CA 1
ATOM 583 C C . LYS A 1 72 ? 13.635 9.404 -11.928 1.00 67.50 72 LYS A C 1
ATOM 585 O O . LYS A 1 72 ? 13.521 8.998 -10.773 1.00 67.50 72 LYS A O 1
ATOM 590 N N . THR A 1 73 ? 12.963 10.462 -12.367 1.00 77.31 73 THR A N 1
ATOM 591 C CA . THR A 1 73 ? 12.149 11.309 -11.495 1.00 77.31 73 THR A CA 1
ATOM 592 C C . THR A 1 73 ? 10.856 10.637 -11.040 1.00 77.31 73 THR A C 1
ATOM 594 O O . THR A 1 73 ? 10.340 11.007 -9.990 1.00 77.31 73 THR A O 1
ATOM 597 N N . ALA A 1 74 ? 10.314 9.658 -11.770 1.00 79.56 74 ALA A N 1
ATOM 598 C CA . ALA A 1 74 ? 9.024 9.056 -11.430 1.00 79.56 74 ALA A CA 1
ATOM 599 C C . ALA A 1 74 ? 9.081 8.309 -10.087 1.00 79.56 74 ALA A C 1
ATOM 601 O O . ALA A 1 74 ? 8.325 8.636 -9.168 1.00 79.56 74 ALA A O 1
ATOM 602 N N . PHE A 1 75 ? 10.039 7.388 -9.955 1.00 82.56 75 PHE A N 1
ATOM 603 C CA . PHE A 1 75 ? 10.232 6.597 -8.740 1.00 82.56 75 PHE A CA 1
ATOM 604 C C . PHE A 1 75 ? 10.727 7.453 -7.566 1.00 82.56 75 PHE A C 1
ATOM 606 O O . PHE A 1 75 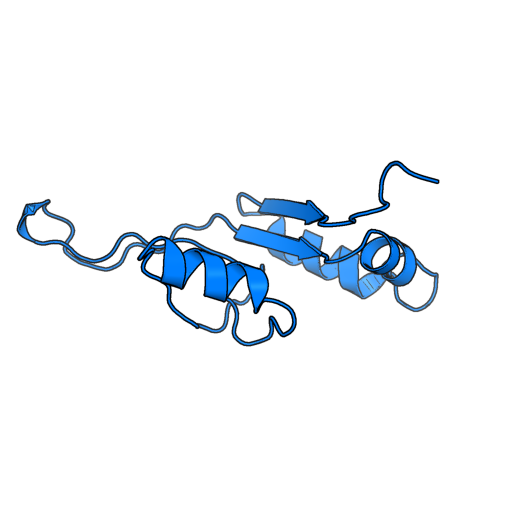? 10.223 7.343 -6.451 1.00 82.56 75 PHE A O 1
ATOM 613 N N . GLU A 1 76 ? 11.650 8.391 -7.806 1.00 85.31 76 GLU A N 1
ATOM 614 C CA . GLU A 1 76 ? 12.100 9.321 -6.761 1.00 85.31 76 GLU A CA 1
ATOM 615 C C . GLU A 1 76 ? 10.947 10.181 -6.226 1.00 85.31 76 GLU A C 1
ATOM 617 O O . GLU A 1 76 ? 10.806 10.353 -5.016 1.00 85.31 76 GLU A O 1
ATOM 622 N N . ASN A 1 77 ? 10.072 10.679 -7.104 1.00 87.12 77 ASN A N 1
ATOM 623 C CA . ASN A 1 77 ? 8.911 11.458 -6.691 1.00 87.12 77 ASN A CA 1
ATOM 624 C C . ASN A 1 77 ? 7.903 10.624 -5.883 1.00 87.12 77 ASN A C 1
ATOM 626 O O . ASN A 1 77 ? 7.237 11.176 -5.006 1.00 87.12 77 ASN A O 1
ATOM 630 N N . GLU A 1 78 ? 7.770 9.321 -6.152 1.00 85.00 78 GLU A N 1
ATOM 631 C CA . GLU A 1 78 ? 6.974 8.407 -5.318 1.00 85.00 78 GLU A CA 1
ATOM 632 C C . GLU A 1 78 ? 7.539 8.329 -3.897 1.00 85.00 78 GLU A C 1
ATOM 634 O O . GLU A 1 78 ? 6.797 8.568 -2.941 1.00 85.00 78 GLU A O 1
ATOM 639 N N . LEU A 1 79 ? 8.851 8.115 -3.764 1.00 88.56 79 LEU A N 1
ATOM 640 C CA . LEU A 1 79 ? 9.537 8.066 -2.469 1.00 88.56 79 LEU A CA 1
ATOM 641 C C . LEU A 1 79 ? 9.470 9.405 -1.716 1.00 88.56 79 LEU A C 1
ATOM 643 O O . LEU A 1 79 ? 9.234 9.442 -0.511 1.00 88.56 79 LEU A O 1
ATOM 647 N N . ILE A 1 80 ? 9.616 10.532 -2.417 1.00 91.12 80 ILE A N 1
ATOM 648 C CA . ILE A 1 80 ? 9.502 11.867 -1.811 1.00 91.12 80 ILE A CA 1
ATOM 649 C C . ILE A 1 80 ? 8.087 12.103 -1.274 1.00 91.12 80 ILE A C 1
ATOM 651 O O . ILE A 1 80 ? 7.928 12.661 -0.188 1.00 91.12 80 ILE A O 1
ATOM 655 N N . ARG A 1 81 ? 7.049 11.675 -2.005 1.00 89.12 81 ARG A N 1
ATOM 656 C CA . ARG A 1 81 ? 5.652 11.794 -1.558 1.00 89.12 81 ARG A CA 1
ATOM 657 C C . ARG A 1 81 ? 5.325 10.882 -0.375 1.00 89.12 81 ARG A C 1
ATOM 659 O O . ARG A 1 81 ? 4.341 11.153 0.313 1.00 89.12 81 ARG A O 1
ATOM 666 N N . SER A 1 82 ? 6.085 9.809 -0.162 1.00 91.19 82 SER A N 1
ATOM 667 C CA . SER A 1 82 ? 5.865 8.856 0.929 1.00 91.19 82 SER A CA 1
ATOM 668 C C . SER A 1 82 ? 6.796 9.042 2.129 1.00 91.19 82 SER A C 1
ATOM 670 O O . SER A 1 82 ? 6.586 8.397 3.151 1.00 91.19 82 SER A O 1
ATOM 672 N N . LYS A 1 83 ? 7.767 9.961 2.057 1.00 92.44 83 LYS A N 1
ATOM 673 C CA . LYS A 1 83 ? 8.820 10.151 3.072 1.00 92.44 83 LYS A CA 1
ATOM 674 C C . LYS A 1 83 ? 8.325 10.344 4.516 1.00 92.44 83 LYS A C 1
ATOM 676 O O . LYS A 1 83 ? 9.030 9.979 5.449 1.00 92.44 83 LYS A O 1
ATOM 681 N N . ASP A 1 84 ? 7.135 10.923 4.695 1.00 93.81 84 ASP A N 1
ATOM 682 C CA . ASP A 1 84 ? 6.578 11.290 6.007 1.00 93.81 84 ASP A CA 1
ATOM 683 C C . ASP A 1 84 ? 5.512 10.292 6.507 1.00 93.81 84 ASP A C 1
ATOM 685 O O . ASP A 1 84 ? 4.807 10.558 7.482 1.00 93.81 84 ASP A O 1
ATOM 689 N N . ILE A 1 85 ? 5.347 9.149 5.832 1.00 93.44 85 ILE A N 1
ATOM 690 C CA . ILE A 1 85 ? 4.375 8.114 6.201 1.00 93.44 85 ILE A CA 1
ATOM 691 C C . ILE A 1 85 ? 5.034 6.732 6.248 1.00 93.44 85 ILE A C 1
ATOM 693 O O . ILE A 1 85 ? 5.996 6.485 5.524 1.00 93.44 85 ILE A O 1
ATOM 697 N N . PRO A 1 86 ? 4.508 5.785 7.048 1.00 95.31 86 PRO A N 1
ATOM 698 C CA . PRO A 1 86 ? 4.934 4.397 6.943 1.00 95.31 86 PRO A CA 1
ATOM 699 C C . PRO A 1 86 ? 4.653 3.878 5.528 1.00 95.31 86 PRO A C 1
ATOM 701 O O . PRO A 1 86 ? 3.501 3.813 5.095 1.00 95.31 86 PRO A O 1
ATOM 704 N N . PHE A 1 87 ? 5.708 3.540 4.799 1.00 94.50 87 PHE A N 1
ATOM 705 C CA . PHE A 1 87 ? 5.631 3.170 3.393 1.00 94.50 87 PHE A CA 1
ATOM 706 C C . PHE A 1 87 ? 6.306 1.822 3.173 1.00 94.50 87 PHE A C 1
ATOM 708 O O . PHE A 1 87 ? 7.444 1.610 3.592 1.00 94.50 87 PHE A O 1
ATOM 715 N N . THR A 1 88 ? 5.599 0.905 2.522 1.00 95.38 88 THR A N 1
ATOM 716 C CA . THR A 1 88 ? 6.097 -0.432 2.199 1.00 95.38 88 THR A CA 1
ATOM 717 C C . THR A 1 88 ? 6.051 -0.631 0.695 1.00 95.38 88 THR A C 1
ATOM 719 O O . THR A 1 88 ? 4.986 -0.539 0.095 1.00 95.38 88 THR A O 1
ATOM 722 N N . LEU A 1 89 ? 7.202 -0.922 0.096 1.00 93.31 89 LEU A N 1
ATOM 723 C CA . LEU A 1 89 ? 7.308 -1.315 -1.304 1.00 93.31 89 LEU A CA 1
ATOM 724 C C . LEU A 1 89 ? 7.282 -2.843 -1.397 1.00 93.31 89 LEU A C 1
ATOM 726 O O . LEU A 1 89 ? 8.089 -3.510 -0.751 1.00 93.31 89 LEU A O 1
ATOM 730 N N . ILE A 1 90 ? 6.368 -3.385 -2.197 1.00 93.38 90 ILE A N 1
ATOM 731 C CA . ILE A 1 90 ? 6.260 -4.814 -2.498 1.00 93.38 90 ILE A CA 1
ATOM 732 C C . ILE A 1 90 ? 6.529 -5.007 -3.988 1.00 93.38 90 ILE A C 1
ATOM 734 O O . ILE A 1 90 ? 5.916 -4.344 -4.822 1.00 93.38 90 ILE A O 1
ATOM 738 N N . VAL A 1 91 ? 7.439 -5.924 -4.313 1.00 92.00 91 VAL A N 1
ATOM 739 C CA . VAL A 1 91 ? 7.762 -6.301 -5.693 1.00 92.00 91 VAL A CA 1
ATOM 740 C C . VAL A 1 91 ? 7.321 -7.745 -5.904 1.00 92.00 91 VAL A C 1
ATOM 742 O O . VAL A 1 91 ? 7.834 -8.645 -5.243 1.00 92.00 91 VAL A O 1
ATOM 745 N N . GLU A 1 92 ? 6.356 -7.961 -6.796 1.00 89.81 92 GLU A N 1
ATOM 746 C CA . GLU A 1 92 ? 5.763 -9.277 -7.085 1.00 89.81 92 GLU A CA 1
ATOM 747 C C . GLU A 1 92 ? 6.406 -9.945 -8.308 1.00 89.81 92 GLU A C 1
ATOM 749 O O . GLU A 1 92 ? 5.719 -10.451 -9.192 1.00 89.81 92 GLU A O 1
ATOM 754 N N . ASP A 1 93 ? 7.737 -9.957 -8.366 1.00 87.81 93 ASP A N 1
ATOM 755 C CA . ASP A 1 93 ? 8.443 -10.545 -9.500 1.00 87.81 93 ASP A CA 1
ATOM 756 C C . ASP A 1 93 ? 8.545 -12.071 -9.362 1.00 87.81 93 ASP A C 1
ATOM 758 O O . ASP A 1 93 ? 9.312 -12.584 -8.541 1.00 87.81 93 ASP A O 1
ATOM 762 N N . GLN A 1 94 ? 7.767 -12.797 -10.170 1.00 83.25 94 GLN A N 1
ATOM 763 C CA . GLN A 1 94 ? 7.741 -14.262 -10.181 1.00 83.25 94 GLN A CA 1
ATOM 764 C C . GLN A 1 94 ? 9.121 -14.873 -10.479 1.00 83.25 94 GLN A C 1
ATOM 766 O O . GLN A 1 94 ? 9.452 -15.918 -9.918 1.00 83.25 94 GLN A O 1
ATOM 771 N N . ASP A 1 95 ? 9.935 -14.191 -11.289 1.00 83.62 95 ASP A N 1
ATOM 772 C CA . ASP A 1 95 ? 11.277 -14.623 -11.684 1.00 83.62 95 ASP A CA 1
ATOM 773 C C . ASP A 1 95 ? 12.377 -13.803 -10.985 1.00 83.62 95 ASP A C 1
ATOM 775 O O . ASP A 1 95 ? 13.554 -13.889 -11.343 1.00 83.62 95 ASP A O 1
ATOM 779 N N . GLY A 1 96 ? 12.030 -13.021 -9.954 1.00 71.88 96 GLY A N 1
ATOM 780 C CA . GLY A 1 96 ? 12.926 -12.040 -9.329 1.00 71.88 96 GLY A CA 1
ATOM 781 C C . GLY A 1 96 ? 14.215 -12.617 -8.727 1.00 71.88 96 GLY A C 1
ATOM 782 O O . GLY A 1 96 ? 15.197 -11.893 -8.579 1.00 71.88 96 GLY A O 1
ATOM 783 N N . TYR A 1 97 ? 14.232 -13.916 -8.413 1.00 68.25 97 TYR A N 1
ATOM 784 C CA . TYR A 1 97 ? 15.406 -14.642 -7.903 1.00 68.25 97 TYR A CA 1
ATOM 785 C C . TYR A 1 97 ? 16.052 -15.577 -8.940 1.00 68.25 97 TYR A C 1
ATOM 787 O O . TYR A 1 97 ? 17.007 -16.277 -8.612 1.00 68.25 97 TYR A O 1
ATOM 795 N N . GLY A 1 98 ? 15.517 -15.632 -10.163 1.00 66.31 98 GLY A N 1
ATOM 796 C CA . GLY A 1 98 ? 15.934 -16.558 -11.219 1.00 66.31 98 GL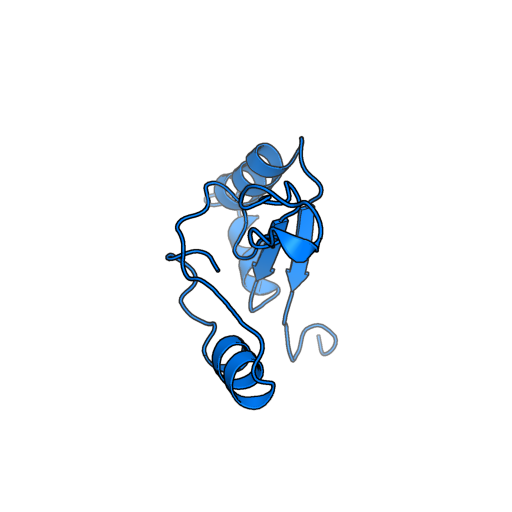Y A CA 1
ATOM 797 C C . GLY A 1 98 ? 16.937 -15.990 -12.226 1.00 66.31 98 GLY A C 1
ATOM 798 O O . GLY A 1 98 ? 17.212 -16.661 -13.220 1.00 66.31 98 GLY A O 1
ATOM 799 N N . LYS A 1 99 ? 17.451 -14.773 -12.004 1.00 55.81 99 LYS A N 1
ATOM 800 C CA . LYS A 1 99 ? 18.470 -14.135 -12.853 1.00 55.81 99 LYS A CA 1
ATOM 801 C C . LYS A 1 99 ? 19.887 -14.425 -12.361 1.00 55.81 99 LYS A C 1
ATOM 803 O O . LYS A 1 99 ? 20.124 -14.297 -11.139 1.00 55.81 99 LYS A O 1
#

Radius of gyration: 16.07 Å; chains: 1; bounding box: 39×28×39 Å